Protein AF-A0A3T0YAC6-F1 (afdb_monomer_lite)

pLDDT: mean 90.44, std 7.52, range [62.59, 97.38]

Secondary structure (DSSP, 8-state):
--HHHHHHHHT--HHHHHHHHHHTT--S-HHHHHHHHTTSS---HHHHHHHHHHHHHHHHTSPPPPPPPPTTT---

Radius of gyration: 16.13 Å; chains: 1; bounding box: 42×17×44 Å

Sequence (76 aa):
MLIFMAIHHAGLAVPDVWLRYFSLSGMVDEYEVNAYLHGLVVLPPVQCDLIAHAVNELIDELPRPSRAPYSSDIDP

Structure (mmCIF, N/CA/C/O backbone):
data_AF-A0A3T0YAC6-F1
#
_entry.id   AF-A0A3T0YAC6-F1
#
loop_
_atom_site.group_PDB
_atom_site.id
_atom_site.type_symbol
_atom_site.label_atom_id
_atom_site.label_alt_id
_atom_site.label_comp_id
_atom_site.label_asym_id
_atom_site.label_entity_id
_atom_site.label_seq_id
_atom_site.pdbx_PDB_ins_code
_atom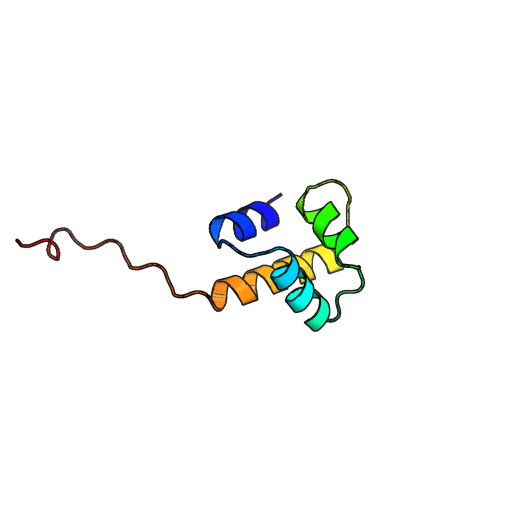_site.Cartn_x
_atom_site.Cartn_y
_atom_site.Cartn_z
_atom_site.occupancy
_atom_site.B_iso_or_equiv
_atom_site.auth_seq_id
_atom_site.auth_comp_id
_atom_site.auth_asym_id
_atom_site.auth_atom_id
_atom_site.pdbx_PDB_model_num
ATOM 1 N N . MET A 1 1 ? -7.165 -1.999 -9.666 1.00 64.75 1 MET A N 1
ATOM 2 C CA . MET A 1 1 ? -8.174 -1.067 -9.106 1.00 64.75 1 MET A CA 1
ATOM 3 C C . MET A 1 1 ? -8.839 -1.559 -7.804 1.00 64.75 1 MET A C 1
ATOM 5 O O . MET A 1 1 ? -9.844 -0.994 -7.410 1.00 64.75 1 MET A O 1
ATOM 9 N N . LEU A 1 2 ? -8.295 -2.565 -7.096 1.00 78.81 2 LEU A N 1
ATOM 10 C CA . LEU A 1 2 ? -8.760 -2.946 -5.744 1.00 78.81 2 LEU A CA 1
ATOM 11 C C . LEU A 1 2 ? -7.844 -2.377 -4.649 1.00 78.81 2 LEU A C 1
ATOM 13 O O . LEU A 1 2 ? -8.324 -1.866 -3.646 1.00 78.81 2 LEU A O 1
ATOM 17 N N . ILE A 1 3 ? -6.532 -2.367 -4.903 1.00 82.88 3 ILE A N 1
ATOM 18 C CA . ILE A 1 3 ? -5.512 -1.813 -3.999 1.00 82.88 3 ILE A CA 1
ATOM 19 C C . ILE A 1 3 ? -5.779 -0.330 -3.692 1.00 82.88 3 ILE A C 1
ATOM 21 O O . ILE A 1 3 ? -5.782 0.066 -2.534 1.00 82.88 3 ILE A O 1
ATOM 25 N N . PHE A 1 4 ? -6.099 0.477 -4.709 1.00 84.44 4 PHE A N 1
ATOM 26 C CA . PHE A 1 4 ? -6.442 1.893 -4.525 1.00 84.44 4 PHE A CA 1
ATOM 27 C C . PHE A 1 4 ? -7.646 2.101 -3.590 1.00 84.44 4 PHE A C 1
ATOM 29 O O . PHE A 1 4 ? -7.624 2.980 -2.734 1.00 84.44 4 PHE A O 1
ATOM 36 N N . MET A 1 5 ? -8.686 1.268 -3.712 1.00 86.94 5 MET A N 1
ATOM 37 C CA . MET A 1 5 ? -9.852 1.351 -2.826 1.00 86.94 5 MET A CA 1
ATOM 38 C C . MET A 1 5 ? -9.493 0.984 -1.385 1.00 86.94 5 MET A C 1
ATOM 40 O O . MET A 1 5 ? -9.995 1.617 -0.461 1.00 86.94 5 MET A O 1
ATOM 44 N N . ALA A 1 6 ? -8.622 -0.010 -1.185 1.00 86.44 6 ALA A N 1
ATOM 45 C CA . ALA A 1 6 ? -8.145 -0.387 0.143 1.00 86.44 6 ALA A CA 1
ATOM 46 C C . ALA A 1 6 ? -7.353 0.755 0.802 1.00 86.44 6 ALA A C 1
ATOM 48 O O . ALA A 1 6 ? -7.658 1.124 1.931 1.00 86.44 6 ALA A O 1
ATOM 49 N N . ILE A 1 7 ? -6.426 1.376 0.063 1.00 88.38 7 ILE A N 1
ATOM 50 C CA . ILE A 1 7 ? -5.658 2.552 0.509 1.00 88.38 7 ILE A CA 1
ATOM 51 C C . ILE A 1 7 ? -6.599 3.689 0.920 1.00 88.38 7 ILE A C 1
ATOM 53 O O . ILE A 1 7 ? -6.471 4.227 2.017 1.00 88.38 7 ILE A O 1
ATOM 57 N N . HIS A 1 8 ? -7.577 4.020 0.071 1.00 90.06 8 HIS A N 1
ATOM 58 C CA . HIS A 1 8 ? -8.520 5.103 0.342 1.00 90.06 8 HIS A CA 1
ATOM 59 C C . HIS A 1 8 ? -9.404 4.821 1.568 1.00 90.06 8 HIS A C 1
ATOM 61 O O . HIS A 1 8 ? -9.575 5.697 2.411 1.00 90.06 8 HIS A O 1
ATOM 67 N N . HIS A 1 9 ? -9.952 3.608 1.704 1.00 88.50 9 HIS A N 1
ATOM 68 C CA . HIS A 1 9 ? -10.775 3.247 2.867 1.00 88.50 9 HIS A CA 1
ATOM 69 C C . HIS A 1 9 ? -9.984 3.211 4.176 1.00 88.50 9 HIS A C 1
ATOM 71 O O . HIS A 1 9 ? -10.531 3.546 5.223 1.00 88.50 9 HIS A O 1
ATOM 77 N N . ALA A 1 10 ? -8.718 2.805 4.116 1.00 87.69 10 ALA A N 1
ATOM 78 C CA . ALA A 1 10 ? -7.833 2.744 5.270 1.00 87.69 10 ALA A CA 1
ATOM 79 C C . ALA A 1 10 ? -7.186 4.100 5.611 1.00 87.69 10 ALA A C 1
ATOM 81 O O . ALA A 1 10 ? -6.529 4.217 6.640 1.00 87.69 10 ALA A O 1
ATOM 82 N N . GLY A 1 11 ? -7.367 5.126 4.768 1.00 91.38 11 GLY A N 1
ATOM 83 C CA . GLY A 1 11 ? -6.755 6.442 4.964 1.00 91.38 11 GLY A CA 1
ATOM 84 C C . GLY A 1 11 ? -5.227 6.428 4.857 1.00 91.38 11 GLY A C 1
ATOM 85 O O . GLY A 1 11 ? -4.571 7.264 5.473 1.00 91.38 11 GLY A O 1
ATOM 86 N N . LEU A 1 12 ? -4.658 5.480 4.106 1.00 93.12 12 LEU A N 1
ATOM 87 C CA . LEU A 1 12 ? -3.210 5.343 3.950 1.00 93.12 12 LEU A CA 1
ATOM 88 C C . LEU A 1 12 ? -2.660 6.391 2.977 1.00 93.12 12 LEU A C 1
ATOM 90 O O . LEU A 1 12 ? -3.252 6.647 1.924 1.00 93.12 12 LEU A O 1
ATOM 94 N N . ALA A 1 13 ? -1.496 6.960 3.293 1.00 92.38 13 ALA A N 1
ATOM 95 C CA . ALA A 1 13 ? -0.789 7.845 2.378 1.00 92.38 13 ALA A CA 1
ATOM 96 C C . ALA A 1 13 ? 0.097 7.036 1.415 1.00 92.38 13 ALA A C 1
ATOM 98 O O . ALA A 1 13 ? 0.730 6.051 1.795 1.00 92.38 13 ALA A O 1
ATOM 99 N N . VAL A 1 14 ? 0.172 7.473 0.154 1.00 91.56 14 VAL A N 1
ATOM 100 C CA . VAL A 1 14 ? 1.000 6.819 -0.878 1.00 91.56 14 VAL A CA 1
ATOM 101 C C . VAL A 1 14 ? 2.483 6.706 -0.477 1.00 91.56 14 VAL A C 1
ATOM 103 O O . VAL A 1 14 ? 3.041 5.629 -0.695 1.00 91.56 14 VAL A O 1
ATOM 106 N N . PRO A 1 15 ? 3.114 7.717 0.159 1.00 94.38 15 PRO A N 1
ATOM 107 C CA . PRO A 1 15 ? 4.500 7.594 0.615 1.00 94.38 15 PRO A CA 1
ATOM 108 C C . PRO A 1 15 ? 4.714 6.469 1.639 1.00 94.38 15 PRO A C 1
ATOM 110 O O . PRO A 1 15 ? 5.728 5.776 1.581 1.00 94.38 15 PRO A O 1
ATOM 113 N N . ASP A 1 16 ? 3.748 6.226 2.533 1.00 95.44 16 ASP A N 1
ATOM 114 C CA . ASP A 1 16 ? 3.835 5.149 3.530 1.00 95.44 16 ASP A CA 1
ATOM 115 C C . ASP A 1 16 ? 3.732 3.772 2.865 1.00 95.44 16 ASP A C 1
ATOM 117 O O . ASP A 1 16 ? 4.492 2.852 3.179 1.00 95.44 16 ASP A O 1
ATOM 121 N N . VAL A 1 17 ? 2.827 3.647 1.886 1.00 95.19 17 VAL A N 1
ATOM 122 C CA . VAL A 1 17 ? 2.693 2.438 1.060 1.00 95.19 17 VAL A CA 1
ATOM 123 C C . VAL A 1 17 ? 3.987 2.166 0.300 1.00 95.19 17 VAL A C 1
ATOM 125 O O . VAL A 1 17 ? 4.458 1.028 0.297 1.00 95.19 17 VAL A O 1
ATOM 128 N N . TRP A 1 18 ? 4.585 3.194 -0.307 1.00 96.38 18 TRP A N 1
ATOM 129 C CA . TRP A 1 18 ? 5.854 3.059 -1.016 1.00 96.38 18 TRP A CA 1
ATOM 130 C C . TRP A 1 18 ? 6.992 2.647 -0.080 1.00 96.38 18 TRP A C 1
ATOM 132 O O . TRP A 1 18 ? 7.714 1.704 -0.393 1.00 96.38 18 TRP A O 1
ATOM 142 N N . LEU A 1 19 ? 7.125 3.280 1.088 1.00 96.62 19 LEU A N 1
ATOM 143 C CA . LEU A 1 19 ? 8.182 2.955 2.046 1.00 96.62 19 LEU A CA 1
ATOM 144 C C . LEU A 1 19 ? 8.072 1.509 2.551 1.00 96.62 19 LEU A C 1
ATOM 146 O O . LEU A 1 19 ? 9.081 0.804 2.673 1.00 96.62 19 LEU A O 1
ATOM 150 N N . ARG A 1 20 ? 6.845 1.037 2.803 1.00 97.12 20 ARG A N 1
ATOM 151 C CA . ARG A 1 20 ? 6.599 -0.356 3.187 1.00 97.12 20 ARG A CA 1
ATOM 152 C C . ARG A 1 20 ? 6.933 -1.316 2.045 1.00 97.12 20 ARG A C 1
ATOM 154 O O . ARG A 1 20 ? 7.664 -2.277 2.256 1.00 97.12 20 ARG A O 1
ATOM 161 N N . TYR A 1 21 ? 6.463 -1.028 0.835 1.00 97.31 21 TYR A N 1
ATOM 162 C CA . TYR A 1 21 ? 6.775 -1.794 -0.373 1.00 97.31 21 TYR A CA 1
ATOM 163 C C . TYR A 1 21 ? 8.288 -1.872 -0.648 1.00 97.31 21 TYR A C 1
ATOM 165 O O . TYR A 1 21 ? 8.815 -2.947 -0.933 1.00 97.31 21 TYR A O 1
ATOM 173 N N . PHE A 1 22 ? 9.008 -0.760 -0.500 1.00 96.31 22 PHE A N 1
ATOM 174 C CA . PHE A 1 22 ? 10.459 -0.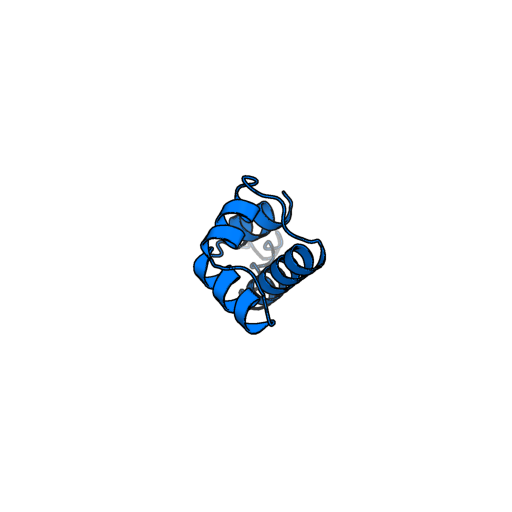696 -0.662 1.00 96.31 22 PHE A CA 1
ATOM 175 C C . PHE A 1 22 ? 11.174 -1.593 0.356 1.00 96.31 22 PHE A C 1
ATOM 177 O O . PHE A 1 22 ? 12.085 -2.344 0.007 1.00 96.31 22 PHE A O 1
ATOM 184 N N . SER A 1 23 ? 10.694 -1.598 1.602 1.00 96.62 23 SER A N 1
ATOM 185 C CA . SER A 1 23 ? 11.207 -2.475 2.664 1.00 96.62 23 SER A CA 1
ATOM 186 C C . SER A 1 23 ? 11.013 -3.970 2.355 1.00 96.62 23 SER A C 1
ATOM 188 O O . SER A 1 23 ? 11.769 -4.802 2.852 1.00 96.62 23 SER A O 1
ATOM 190 N N . LEU A 1 24 ? 10.059 -4.317 1.482 1.00 95.50 24 LEU A N 1
ATOM 191 C CA . LEU A 1 24 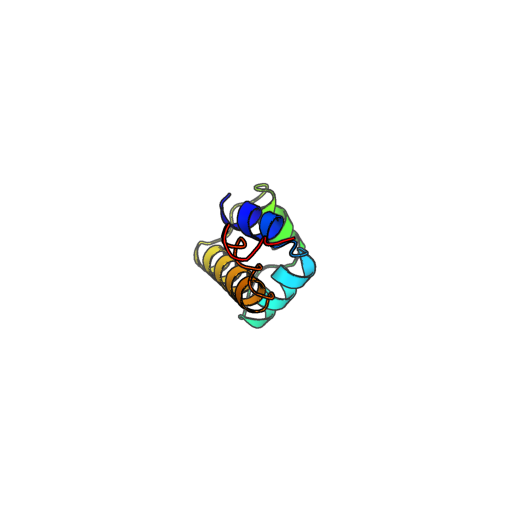? 9.805 -5.675 0.980 1.00 95.50 24 LEU A CA 1
ATOM 192 C C . LEU A 1 24 ? 10.623 -6.019 -0.281 1.00 95.50 24 LEU A C 1
ATOM 194 O O . LEU A 1 24 ? 10.276 -6.942 -1.016 1.00 95.50 24 LEU A O 1
ATOM 198 N N . SER A 1 25 ? 11.726 -5.305 -0.534 1.00 94.25 25 SER A N 1
ATOM 199 C CA . SER A 1 25 ? 12.552 -5.438 -1.748 1.00 94.25 25 SER A CA 1
ATOM 200 C C . SER A 1 25 ? 11.814 -5.067 -3.041 1.00 94.25 25 SER A C 1
ATOM 202 O O . SER A 1 25 ? 12.058 -5.643 -4.104 1.00 94.25 25 SER A O 1
ATOM 204 N N . GLY A 1 26 ? 10.904 -4.095 -2.952 1.00 93.81 26 GLY A N 1
ATOM 205 C CA . GLY A 1 26 ? 10.301 -3.452 -4.109 1.00 93.81 26 GLY A CA 1
ATOM 206 C C . GLY A 1 26 ? 11.354 -2.855 -5.050 1.00 93.81 26 GLY A C 1
ATOM 207 O O . GLY A 1 26 ? 12.311 -2.227 -4.605 1.00 93.81 26 GLY A O 1
ATOM 208 N N . MET A 1 27 ? 11.186 -3.071 -6.355 1.00 94.75 27 MET A N 1
ATOM 209 C CA . MET A 1 27 ? 12.175 -2.698 -7.375 1.00 94.75 27 MET A CA 1
ATOM 210 C C . MET A 1 27 ? 11.825 -1.426 -8.152 1.00 94.75 27 MET A C 1
ATOM 212 O O . MET A 1 27 ? 12.662 -0.961 -8.922 1.00 94.75 27 MET A O 1
ATOM 216 N N . VAL A 1 28 ? 10.606 -0.898 -7.998 1.00 94.31 28 VAL A N 1
ATOM 217 C CA . VAL A 1 28 ? 10.161 0.324 -8.682 1.00 94.31 28 VAL A CA 1
ATOM 218 C C . VAL A 1 28 ? 10.220 1.537 -7.760 1.00 94.31 28 VAL A C 1
ATOM 220 O O . VAL A 1 28 ? 10.174 1.410 -6.532 1.00 94.31 28 VAL A O 1
ATOM 223 N N . ASP A 1 29 ? 10.340 2.721 -8.350 1.00 94.38 29 ASP A N 1
ATOM 224 C CA . ASP A 1 29 ? 10.396 3.963 -7.583 1.00 94.38 29 ASP A CA 1
ATOM 225 C C . ASP A 1 29 ? 9.007 4.443 -7.111 1.00 94.38 29 ASP A C 1
ATOM 227 O O . ASP A 1 29 ? 7.962 3.860 -7.419 1.00 94.38 29 ASP A O 1
ATOM 231 N N . GLU A 1 30 ? 8.991 5.509 -6.309 1.00 94.94 30 GLU A N 1
ATOM 232 C CA . GLU A 1 30 ? 7.757 6.078 -5.754 1.00 94.94 30 GLU A CA 1
ATOM 233 C C . GLU A 1 30 ? 6.813 6.604 -6.843 1.00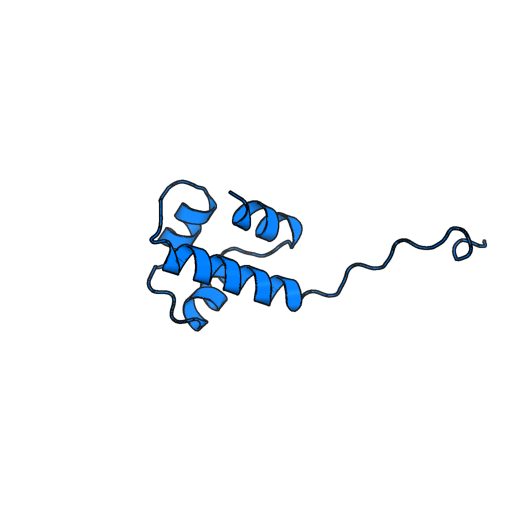 94.94 30 GLU A C 1
ATOM 235 O O . GLU A 1 30 ? 5.591 6.476 -6.725 1.00 94.94 30 GLU A O 1
ATOM 240 N N . TYR A 1 31 ? 7.360 7.152 -7.930 1.00 95.19 31 TYR A N 1
ATOM 241 C CA . TYR A 1 31 ? 6.568 7.696 -9.027 1.00 95.19 31 TYR A CA 1
ATOM 242 C C . TYR A 1 31 ? 5.869 6.586 -9.809 1.00 95.19 31 TYR A C 1
ATOM 244 O O . TYR A 1 31 ? 4.696 6.738 -10.155 1.00 95.19 31 TYR A O 1
ATOM 252 N N . GLU A 1 32 ? 6.544 5.463 -10.047 1.00 95.25 32 GLU A N 1
ATOM 253 C CA . GLU A 1 32 ? 5.976 4.278 -10.687 1.00 95.25 32 GLU A CA 1
ATOM 254 C C . GLU A 1 32 ? 4.880 3.636 -9.829 1.00 95.25 32 GLU A C 1
ATOM 256 O O . GLU A 1 32 ? 3.815 3.296 -10.354 1.00 95.25 32 GLU A O 1
ATOM 261 N N . VAL A 1 33 ? 5.078 3.534 -8.506 1.00 93.38 33 VAL A N 1
ATOM 262 C CA . VAL A 1 33 ? 4.024 3.084 -7.577 1.00 93.38 33 VAL A CA 1
ATOM 263 C C . VAL A 1 33 ? 2.831 4.035 -7.619 1.00 93.38 33 VAL A C 1
ATOM 265 O O . VAL A 1 33 ? 1.691 3.593 -7.773 1.00 93.38 33 VAL A O 1
ATOM 268 N N . ASN A 1 34 ? 3.067 5.344 -7.540 1.00 93.19 34 ASN A N 1
ATOM 269 C CA . ASN A 1 34 ? 1.999 6.334 -7.595 1.00 93.19 34 ASN A CA 1
ATOM 270 C C . ASN A 1 34 ? 1.233 6.278 -8.929 1.00 93.19 34 ASN A C 1
ATOM 272 O O . ASN A 1 34 ? 0.000 6.303 -8.942 1.00 93.19 34 ASN A O 1
ATOM 276 N N . ALA A 1 35 ? 1.939 6.151 -10.053 1.00 93.25 35 ALA A N 1
ATOM 277 C CA . ALA A 1 35 ? 1.338 6.009 -11.372 1.00 93.25 35 ALA A CA 1
ATOM 278 C C . ALA A 1 35 ? 0.511 4.718 -11.481 1.00 93.25 35 ALA A C 1
ATOM 280 O O . ALA A 1 35 ? -0.595 4.741 -12.022 1.00 93.25 35 ALA A O 1
ATOM 281 N N . TYR A 1 36 ? 1.000 3.608 -10.924 1.00 93.31 36 TYR A N 1
ATOM 282 C CA . TYR A 1 36 ? 0.280 2.338 -10.882 1.00 93.31 36 TYR A CA 1
ATOM 283 C C . TYR A 1 36 ? -1.015 2.438 -10.072 1.00 93.31 36 TYR A C 1
ATOM 285 O O . TYR A 1 36 ? -2.074 2.008 -10.535 1.00 93.31 36 TYR A O 1
ATOM 293 N N . LEU A 1 37 ? -0.960 3.054 -8.887 1.00 89.56 37 LEU A N 1
ATOM 294 C CA . LEU A 1 37 ? -2.129 3.238 -8.024 1.00 89.56 37 LEU A CA 1
ATOM 295 C C . LEU A 1 37 ? -3.215 4.099 -8.684 1.00 89.56 37 LEU A C 1
ATOM 297 O O . LEU A 1 37 ? -4.400 3.839 -8.479 1.00 89.56 37 LEU A O 1
ATOM 301 N N . HIS A 1 38 ? -2.819 5.052 -9.531 1.00 89.38 38 HIS A N 1
ATOM 302 C CA . HIS A 1 38 ? -3.725 5.877 -10.335 1.00 89.38 38 HIS A CA 1
ATOM 303 C C . HIS A 1 38 ? -4.102 5.255 -11.693 1.00 89.38 38 HIS A C 1
ATOM 305 O O . HIS A 1 38 ? -4.821 5.875 -12.474 1.00 89.38 38 HIS A O 1
ATOM 311 N N . GLY A 1 39 ? -3.646 4.034 -11.990 1.00 90.12 39 GLY A N 1
ATOM 312 C CA . GLY A 1 39 ? -3.960 3.328 -13.237 1.00 90.12 39 GLY A CA 1
ATOM 313 C C . GLY A 1 39 ? -3.294 3.913 -14.486 1.00 90.12 39 GLY A C 1
ATOM 314 O O . GLY A 1 39 ? -3.746 3.643 -15.596 1.00 90.12 39 GLY A O 1
ATOM 315 N N . LEU A 1 40 ? -2.239 4.713 -14.318 1.00 93.88 40 LEU A N 1
ATOM 316 C CA . LEU A 1 40 ? -1.495 5.351 -15.408 1.00 93.88 40 LEU A CA 1
ATOM 317 C C . LEU A 1 40 ? -0.459 4.411 -16.042 1.00 93.88 40 LEU A C 1
ATOM 319 O O . LEU A 1 40 ? -0.088 4.604 -17.198 1.00 93.88 40 LEU A O 1
ATOM 323 N N . VAL A 1 41 ? 0.002 3.397 -15.302 1.00 93.69 41 VAL A N 1
ATOM 324 C CA . VAL A 1 41 ? 0.955 2.379 -15.775 1.00 93.69 41 VAL A CA 1
ATOM 325 C C . VAL A 1 41 ? 0.541 0.978 -15.329 1.00 93.69 41 VAL A C 1
ATOM 327 O O . VAL A 1 41 ? -0.258 0.805 -14.407 1.00 93.69 41 VAL A O 1
ATOM 330 N N . VAL A 1 42 ? 1.121 -0.034 -15.974 1.00 93.06 42 VAL A N 1
ATOM 331 C CA . VAL A 1 42 ? 0.983 -1.442 -15.590 1.00 93.06 42 VAL A CA 1
ATOM 332 C C . VAL A 1 42 ? 2.333 -1.938 -15.093 1.00 93.06 42 VAL A C 1
ATOM 334 O O . VAL A 1 42 ? 3.317 -1.888 -15.828 1.00 93.06 42 VAL A O 1
ATOM 337 N N . LEU A 1 43 ? 2.369 -2.432 -13.857 1.00 94.25 43 LEU A N 1
ATOM 338 C CA . LEU A 1 43 ? 3.564 -3.024 -13.265 1.00 94.25 43 LEU A CA 1
ATOM 339 C C . LEU A 1 43 ? 3.599 -4.545 -13.471 1.00 94.25 43 LEU A C 1
ATOM 341 O O . LEU A 1 43 ? 2.549 -5.171 -13.661 1.00 94.25 43 LEU A O 1
ATOM 345 N N . PRO A 1 44 ? 4.789 -5.171 -13.400 1.00 95.81 44 PRO A N 1
ATOM 346 C CA . PRO A 1 44 ? 4.903 -6.623 -13.375 1.00 95.81 44 PRO A CA 1
ATOM 347 C C . PRO A 1 44 ? 4.073 -7.232 -12.227 1.00 95.81 44 PRO A C 1
ATOM 349 O O . PRO A 1 44 ? 4.031 -6.640 -11.146 1.00 95.81 44 PRO A O 1
ATOM 352 N N . PRO A 1 45 ? 3.474 -8.428 -12.397 1.00 94.75 45 PRO A N 1
ATOM 353 C CA . PRO A 1 45 ? 2.610 -9.041 -11.381 1.00 94.75 45 PRO A CA 1
ATOM 354 C C . PRO A 1 45 ? 3.248 -9.133 -9.990 1.00 94.75 45 PRO A C 1
ATOM 356 O O . PRO A 1 45 ? 2.622 -8.760 -9.008 1.00 94.75 45 PRO A O 1
ATOM 359 N N . VAL A 1 46 ? 4.530 -9.505 -9.920 1.00 95.69 46 VAL A N 1
ATOM 360 C CA . VAL A 1 46 ? 5.277 -9.576 -8.653 1.00 95.69 46 VAL A CA 1
ATOM 361 C C . VAL A 1 46 ? 5.325 -8.235 -7.913 1.00 95.69 46 VAL A C 1
ATOM 363 O O . VAL A 1 46 ? 5.235 -8.204 -6.692 1.00 95.69 46 VAL A O 1
ATOM 366 N N . GLN A 1 47 ? 5.419 -7.116 -8.637 1.00 96.69 47 GLN A N 1
ATOM 367 C CA . GLN A 1 47 ? 5.432 -5.789 -8.022 1.00 96.69 47 GLN A CA 1
ATOM 368 C C . GLN A 1 47 ? 4.037 -5.408 -7.525 1.00 96.69 47 GLN A C 1
ATOM 370 O O . GLN A 1 47 ? 3.905 -4.869 -6.431 1.00 96.69 47 GLN A O 1
ATOM 375 N N . CYS A 1 48 ? 2.991 -5.753 -8.281 1.00 95.12 48 CYS A N 1
ATOM 376 C CA . CYS A 1 48 ? 1.605 -5.583 -7.844 1.00 95.12 48 CYS A CA 1
ATOM 377 C C . CYS A 1 48 ? 1.320 -6.353 -6.544 1.00 95.12 48 CYS A C 1
ATOM 379 O O . CYS A 1 48 ? 0.699 -5.801 -5.636 1.00 95.12 48 CYS A O 1
ATOM 381 N N . ASP A 1 49 ? 1.795 -7.596 -6.445 1.00 96.44 49 ASP A N 1
ATOM 382 C CA . ASP A 1 49 ? 1.598 -8.444 -5.267 1.00 96.44 49 ASP A CA 1
ATOM 383 C C . ASP A 1 49 ? 2.356 -7.904 -4.047 1.00 96.44 49 ASP A C 1
ATOM 385 O O . ASP A 1 49 ? 1.808 -7.879 -2.945 1.00 96.44 49 ASP A O 1
ATOM 389 N N . LEU A 1 50 ? 3.577 -7.392 -4.236 1.00 97.38 50 LEU A N 1
ATOM 390 C CA . LEU A 1 50 ? 4.332 -6.723 -3.171 1.00 97.38 50 LEU A CA 1
ATOM 391 C C . LEU A 1 50 ? 3.639 -5.444 -2.685 1.00 97.38 50 LEU A C 1
ATOM 393 O O . LEU A 1 50 ? 3.572 -5.211 -1.480 1.00 97.38 50 LEU A O 1
ATOM 397 N N . ILE A 1 51 ? 3.082 -4.633 -3.590 1.00 96.06 51 ILE A N 1
ATOM 398 C CA . ILE A 1 51 ? 2.302 -3.442 -3.215 1.00 96.06 51 ILE A CA 1
ATOM 399 C C . ILE A 1 51 ? 1.046 -3.858 -2.4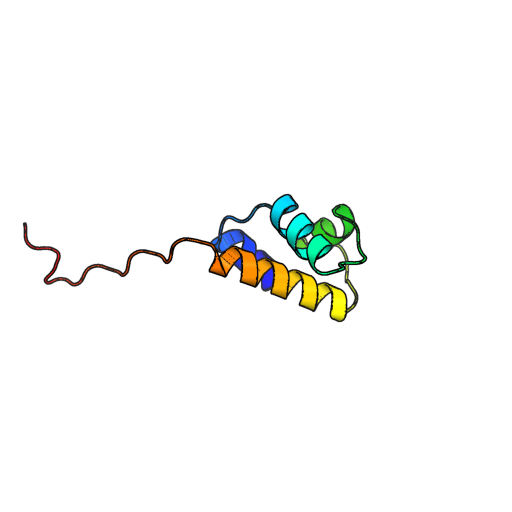40 1.00 96.06 51 ILE A C 1
ATOM 401 O O . ILE A 1 51 ? 0.725 -3.254 -1.419 1.00 96.06 51 ILE A O 1
ATOM 405 N N . ALA A 1 52 ? 0.343 -4.904 -2.883 1.00 96.19 52 ALA A N 1
ATOM 406 C CA . ALA A 1 52 ? -0.817 -5.423 -2.164 1.00 96.19 52 ALA A CA 1
ATOM 407 C C . ALA A 1 52 ? -0.437 -5.917 -0.759 1.00 96.19 52 ALA A C 1
ATOM 409 O O . ALA A 1 52 ? -1.150 -5.637 0.203 1.00 96.19 52 ALA A O 1
ATOM 410 N N . HIS A 1 53 ? 0.697 -6.608 -0.626 1.00 97.31 53 HIS A N 1
ATOM 411 C CA . HIS A 1 53 ? 1.200 -7.072 0.662 1.00 97.31 53 HIS A CA 1
ATOM 412 C C . HIS A 1 53 ? 1.548 -5.906 1.595 1.00 97.31 53 HIS A C 1
ATOM 414 O O . HIS A 1 53 ? 1.095 -5.895 2.735 1.00 97.31 53 HIS A O 1
ATOM 420 N N . ALA A 1 54 ? 2.246 -4.885 1.088 1.00 97.06 54 ALA A N 1
ATOM 421 C CA . ALA A 1 54 ? 2.556 -3.667 1.835 1.00 97.06 54 ALA A CA 1
ATOM 422 C C . ALA A 1 54 ? 1.295 -2.961 2.356 1.00 97.06 54 ALA A C 1
ATOM 424 O O . ALA A 1 54 ? 1.235 -2.569 3.519 1.00 97.06 54 ALA A O 1
ATOM 425 N N . VAL A 1 55 ? 0.273 -2.824 1.505 1.00 96.25 55 VAL A N 1
ATOM 426 C CA . VAL A 1 55 ? -1.015 -2.231 1.892 1.00 96.25 55 VAL A CA 1
ATOM 427 C C . VAL A 1 55 ? -1.699 -3.058 2.976 1.00 96.25 55 VAL A C 1
ATOM 429 O O . VAL A 1 55 ? -2.213 -2.483 3.930 1.00 96.25 55 VAL A O 1
ATOM 432 N N . ASN A 1 56 ? -1.687 -4.387 2.866 1.00 95.88 56 ASN A N 1
ATOM 433 C CA . ASN A 1 56 ? -2.291 -5.253 3.875 1.00 95.88 56 ASN A CA 1
ATOM 434 C C . ASN A 1 56 ? -1.575 -5.144 5.229 1.00 95.88 56 ASN A C 1
ATOM 436 O O . ASN A 1 56 ? -2.256 -5.004 6.239 1.00 95.88 56 ASN A O 1
ATOM 440 N N . GLU A 1 57 ? -0.236 -5.125 5.260 1.00 96.69 57 GLU A N 1
ATOM 441 C CA . GLU A 1 57 ? 0.506 -4.932 6.516 1.00 96.69 57 GLU A CA 1
ATOM 442 C C . GLU A 1 57 ? 0.159 -3.597 7.185 1.00 96.69 57 GLU A C 1
ATOM 444 O O . GLU A 1 57 ? -0.082 -3.549 8.388 1.00 96.69 57 GLU A O 1
ATOM 449 N N . LEU A 1 58 ? 0.072 -2.516 6.404 1.00 95.88 58 LEU A N 1
ATOM 450 C CA . LEU A 1 58 ? -0.307 -1.203 6.930 1.00 95.88 58 LEU A CA 1
ATOM 451 C C . LEU A 1 58 ? -1.747 -1.179 7.458 1.00 95.88 58 LEU A C 1
ATOM 453 O O . LEU A 1 58 ? -2.017 -0.524 8.459 1.00 95.88 58 LEU A O 1
ATOM 457 N N . ILE A 1 59 ? -2.675 -1.891 6.810 1.00 94.50 59 ILE A N 1
ATOM 458 C CA . ILE A 1 59 ? -4.060 -2.026 7.286 1.00 94.50 59 ILE A CA 1
ATOM 459 C C . ILE A 1 59 ? -4.116 -2.821 8.592 1.00 94.50 59 ILE A C 1
ATOM 461 O O . ILE A 1 59 ? -4.859 -2.443 9.497 1.00 94.50 59 ILE A O 1
ATOM 465 N N . ASP A 1 60 ? -3.339 -3.897 8.706 1.00 94.31 60 ASP A N 1
ATOM 466 C CA . ASP A 1 60 ? -3.302 -4.744 9.902 1.00 94.31 60 ASP A CA 1
ATOM 467 C C . ASP A 1 60 ? -2.736 -4.008 11.130 1.00 94.31 60 ASP A C 1
ATOM 469 O O . ASP A 1 60 ? -3.079 -4.342 12.268 1.00 94.31 60 ASP A O 1
ATOM 473 N N . GLU A 1 61 ? -1.912 -2.979 10.911 1.00 94.25 61 GLU A N 1
ATOM 474 C CA . GLU A 1 61 ? -1.382 -2.091 11.951 1.00 94.25 61 GLU A CA 1
ATOM 475 C C . GLU A 1 61 ? -2.405 -1.043 12.439 1.00 94.25 61 GLU A C 1
ATOM 477 O O . GLU A 1 61 ? -2.226 -0.460 13.514 1.00 94.25 61 GLU A O 1
ATOM 482 N N . LEU A 1 62 ? -3.499 -0.808 11.702 1.00 91.44 62 LEU A N 1
ATOM 483 C CA . LEU A 1 62 ? -4.531 0.141 12.117 1.00 91.44 62 LEU A CA 1
ATOM 484 C C . LEU A 1 62 ? -5.364 -0.409 13.287 1.00 91.44 62 LEU A C 1
ATOM 486 O O . LEU A 1 62 ? -5.692 -1.601 13.338 1.00 91.44 62 LEU A O 1
ATOM 490 N N . PRO A 1 63 ? -5.798 0.459 14.223 1.00 88.56 63 PRO A N 1
ATOM 491 C CA . PRO A 1 63 ? -6.768 0.070 15.231 1.00 88.5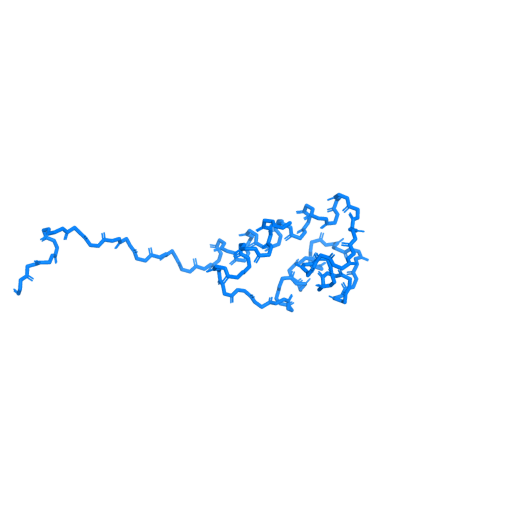6 63 PRO A CA 1
ATOM 492 C C . PRO A 1 63 ? -8.012 -0.517 14.566 1.00 88.56 63 PRO A C 1
ATOM 494 O O . PRO A 1 63 ? -8.594 0.083 13.659 1.00 88.56 63 PRO A O 1
ATOM 497 N N . ARG A 1 64 ? -8.449 -1.687 15.041 1.00 81.56 64 ARG A N 1
ATOM 498 C CA . ARG A 1 64 ? -9.693 -2.284 14.550 1.00 81.56 64 ARG A CA 1
ATOM 499 C C . ARG A 1 64 ? -10.841 -1.296 14.782 1.00 81.56 64 ARG A C 1
ATOM 501 O O . ARG A 1 64 ? -10.938 -0.761 15.891 1.00 81.56 64 ARG A O 1
ATOM 508 N N . PRO A 1 65 ? -11.724 -1.082 13.790 1.00 77.88 65 PRO A N 1
ATOM 509 C CA . PRO A 1 65 ? -12.907 -0.261 13.984 1.00 77.88 65 PRO A CA 1
ATOM 510 C C . PRO A 1 65 ? -13.684 -0.731 15.212 1.00 77.88 65 PRO A C 1
ATOM 512 O O . PRO A 1 65 ? -13.781 -1.939 15.472 1.00 77.88 65 PRO A O 1
ATOM 515 N N . SER A 1 66 ? -14.255 0.214 15.959 1.00 76.81 66 SER A N 1
ATOM 516 C CA . SER A 1 66 ? -15.203 -0.139 17.008 1.00 76.81 66 SER A CA 1
ATOM 517 C C . SER A 1 66 ? -16.333 -0.963 16.394 1.00 76.81 66 SER A C 1
ATOM 519 O O . SER A 1 66 ? -16.834 -0.681 15.301 1.00 76.81 66 SER A O 1
ATOM 521 N N . ARG A 1 67 ? -16.717 -2.038 17.084 1.00 82.06 67 ARG A N 1
ATOM 522 C CA . ARG A 1 67 ? -17.890 -2.810 16.678 1.00 82.06 67 ARG A CA 1
ATOM 523 C C . ARG A 1 67 ? -19.114 -1.910 16.814 1.00 82.06 67 ARG A C 1
ATOM 525 O O . ARG A 1 67 ? -19.181 -1.109 17.744 1.00 82.06 67 ARG A O 1
ATOM 532 N N . ALA A 1 68 ? -20.074 -2.065 15.905 1.00 83.06 68 ALA A N 1
ATOM 533 C CA . ALA A 1 68 ? -21.364 -1.410 16.060 1.00 83.06 68 ALA A CA 1
ATOM 534 C C . ALA A 1 68 ? -21.944 -1.777 17.442 1.00 83.06 68 ALA A C 1
ATOM 536 O O . ALA A 1 68 ? -21.929 -2.966 17.784 1.00 83.06 68 ALA A O 1
ATOM 537 N N . PRO A 1 69 ? -22.398 -0.792 18.239 1.00 82.88 69 PRO A N 1
ATOM 538 C CA . PRO A 1 69 ? -22.999 -1.068 19.538 1.00 82.88 69 PRO A CA 1
ATOM 539 C C . PRO A 1 69 ? -24.259 -1.917 19.351 1.00 82.88 69 PRO A C 1
ATOM 541 O O . PRO A 1 69 ? -24.989 -1.744 18.368 1.00 82.88 69 PRO A O 1
ATOM 544 N N . TYR A 1 70 ? -24.529 -2.834 20.280 1.00 85.06 70 TYR A N 1
ATOM 545 C CA . TYR A 1 70 ? -25.821 -3.511 20.298 1.00 85.06 70 TYR A CA 1
ATOM 546 C C . TYR A 1 70 ? -26.897 -2.541 20.778 1.00 85.06 70 TYR A C 1
ATOM 548 O O . TYR A 1 70 ? -26.626 -1.632 21.557 1.00 85.06 70 TYR A O 1
ATOM 556 N N . SER A 1 71 ? -28.150 -2.761 20.375 1.00 85.94 71 SER A N 1
ATOM 557 C CA . SER A 1 71 ? -29.274 -1.973 20.896 1.00 85.94 71 SER A CA 1
ATOM 558 C C . SER A 1 71 ? -29.391 -2.046 22.424 1.00 85.94 71 SER A C 1
ATOM 560 O O . SER A 1 71 ? -29.939 -1.136 23.022 1.00 85.94 71 SER A O 1
ATOM 562 N N . SER A 1 72 ? -28.870 -3.112 23.044 1.00 82.31 72 SER A N 1
ATOM 563 C CA . SER A 1 72 ? -28.779 -3.286 24.499 1.00 82.31 72 SER A CA 1
ATOM 564 C C . SER A 1 72 ? -27.653 -2.491 25.165 1.00 82.31 72 SER A C 1
ATOM 566 O O . SER A 1 72 ? -27.687 -2.321 26.376 1.00 82.31 72 SER A O 1
ATOM 568 N N . ASP A 1 73 ? -26.650 -2.042 24.402 1.00 78.50 73 ASP A N 1
ATOM 569 C CA . ASP A 1 73 ? -25.543 -1.212 24.905 1.00 78.50 73 ASP A CA 1
ATOM 570 C C . ASP A 1 73 ? -25.901 0.286 24.864 1.00 78.50 73 ASP A C 1
ATOM 572 O O . ASP A 1 73 ? -25.187 1.118 25.420 1.00 78.50 73 ASP A O 1
ATOM 576 N N . ILE A 1 74 ? -26.995 0.627 24.172 1.00 76.38 74 ILE A N 1
ATOM 577 C CA . ILE A 1 74 ? -27.569 1.969 24.058 1.00 76.38 74 ILE A CA 1
ATOM 578 C C . ILE A 1 74 ? -28.735 2.060 25.055 1.00 76.38 74 ILE A C 1
ATOM 580 O O . ILE A 1 74 ? -29.889 2.177 24.652 1.00 76.38 74 ILE A O 1
ATOM 584 N N . ASP A 1 75 ? -28.451 1.942 26.352 1.00 70.00 75 ASP A N 1
ATOM 585 C CA . ASP A 1 75 ? -29.404 2.358 27.393 1.00 70.00 75 ASP A CA 1
ATOM 586 C C . ASP A 1 75 ? -29.072 3.814 27.812 1.00 70.00 75 ASP A C 1
ATOM 588 O O . ASP A 1 75 ? -27.885 4.161 27.831 1.00 70.00 75 ASP A O 1
ATOM 592 N N . PRO A 1 76 ? -30.073 4.686 28.062 1.00 62.59 76 PRO A N 1
ATOM 593 C CA . PRO A 1 76 ? -29.869 6.113 28.342 1.00 62.59 76 PRO A CA 1
ATOM 594 C C . PRO A 1 76 ? -29.154 6.434 29.662 1.00 62.59 76 PRO A C 1
ATOM 596 O O . PRO A 1 76 ? -29.319 5.680 30.648 1.00 62.59 76 PRO A O 1
#

Foldseek 3Di:
DVLLVLCVVLVHDLVQLQVLLVVVVQDDDSVVSVCVSVVNDDDDPVNVVSSSVSSVVSSVPDDDDDDDDDPVNPDD